Protein AF-A0A9K3GP16-F1 (afdb_monomer)

Radius of gyration: 20.87 Å; Cα contacts (8 Å, |Δi|>4): 40; chains: 1; bounding box: 53×32×57 Å

Solvent-accessible surface area (backbone atoms only — not comparable to full-atom values): 6558 Å² total; per-residue (Å²): 137,86,85,81,52,90,97,62,77,86,78,86,84,84,73,83,63,91,88,62,60,74,93,70,53,93,76,80,78,90,72,79,71,40,66,41,63,70,58,55,54,51,50,51,64,70,51,55,93,56,94,57,68,76,60,61,61,88,50,53,61,60,50,61,58,91,88,52,54,74,69,57,33,52,54,30,50,52,53,40,54,52,48,54,53,51,20,56,52,44,52,52,52,53,55,57,61,76,76,111

Organism: NCBI:txid797122

Foldseek 3Di:
DDDDDPPDDDDDDDDDDPPDDPLQDDDDDPDCPLQDPVVLVVVCVSCPPHDDCNLQDDGPVLADDPPDDPVSNVVSVVVVVVSNVRNVVSVVVVVVVVVD

InterPro domains:
  IPR008323 Uncharacterised conserved protein UCP033563 [PF06245] (15-82)

Structure (mmCIF, N/CA/C/O backbone):
data_AF-A0A9K3GP16-F1
#
_entry.id   AF-A0A9K3GP16-F1
#
loop_
_atom_site.group_PDB
_atom_site.id
_atom_site.type_symbol
_atom_site.label_atom_id
_atom_site.label_alt_id
_atom_site.label_comp_id
_atom_site.label_asym_id
_atom_site.label_entity_id
_atom_site.label_seq_id
_atom_site.pdbx_PDB_ins_code
_atom_site.Cartn_x
_atom_site.Cartn_y
_atom_site.Cartn_z
_atom_site.occupancy
_atom_site.B_iso_or_equiv
_atom_site.auth_seq_id
_atom_site.auth_comp_id
_atom_site.auth_asym_id
_atom_site.auth_atom_id
_atom_site.pdbx_PDB_model_num
ATOM 1 N N . MET A 1 1 ? -35.560 -5.243 33.535 1.00 45.72 1 MET A N 1
ATOM 2 C CA . MET A 1 1 ? -35.324 -6.697 33.425 1.00 45.72 1 MET A CA 1
ATOM 3 C C . MET A 1 1 ? -35.058 -7.012 31.965 1.00 45.72 1 MET A C 1
ATOM 5 O O . MET A 1 1 ? -35.930 -6.768 31.144 1.00 45.72 1 MET A O 1
ATOM 9 N N . SER A 1 2 ? -33.847 -7.448 31.626 1.00 64.81 2 SER A N 1
ATOM 10 C CA . SER A 1 2 ? -33.513 -7.926 30.282 1.00 64.81 2 SER A CA 1
ATOM 11 C C . SER A 1 2 ? -34.086 -9.330 30.097 1.00 64.81 2 SER A C 1
ATOM 13 O O . SER A 1 2 ? -33.768 -10.226 30.876 1.00 64.81 2 SER A O 1
ATOM 15 N N . VAL A 1 3 ? -34.933 -9.525 29.089 1.00 68.12 3 VAL A N 1
ATOM 16 C CA . VAL A 1 3 ? -35.392 -10.859 28.687 1.00 68.12 3 VAL A CA 1
ATOM 17 C C . VAL A 1 3 ? -34.260 -11.512 27.894 1.00 68.12 3 VAL A C 1
ATOM 19 O O . VAL A 1 3 ? -33.875 -11.003 26.845 1.00 68.12 3 VAL A O 1
ATOM 22 N N . GLN A 1 4 ? -33.697 -12.608 28.403 1.00 70.62 4 GLN A N 1
ATOM 23 C CA . GLN A 1 4 ? -32.729 -13.431 27.676 1.00 70.62 4 GLN A CA 1
ATOM 24 C C . GLN A 1 4 ? -33.459 -14.618 27.054 1.00 70.62 4 GLN A C 1
ATOM 26 O O . GLN A 1 4 ? -33.988 -15.470 27.765 1.00 70.62 4 GLN A O 1
ATOM 31 N N . VAL A 1 5 ? -33.486 -14.661 25.722 1.00 81.81 5 VAL A N 1
ATOM 32 C CA . VAL A 1 5 ? -33.986 -15.808 24.962 1.00 81.81 5 VAL A CA 1
ATOM 33 C C . VAL A 1 5 ? -32.793 -16.733 24.687 1.00 81.81 5 VAL A C 1
ATOM 35 O O . VAL A 1 5 ? -31.825 -16.288 24.065 1.00 81.81 5 VAL A O 1
ATOM 38 N N . PRO A 1 6 ? -32.806 -17.994 25.151 1.00 78.56 6 PRO A N 1
ATOM 39 C CA . PRO A 1 6 ? -31.719 -18.935 24.894 1.00 78.56 6 PRO A CA 1
ATOM 40 C C . PRO A 1 6 ? -31.471 -19.087 23.388 1.00 78.56 6 PRO A C 1
ATOM 42 O O . PRO A 1 6 ? -32.404 -19.324 22.627 1.00 78.56 6 PRO A O 1
ATOM 45 N N . GLY A 1 7 ? -30.219 -18.926 22.956 1.00 80.50 7 GLY A N 1
ATOM 46 C CA . GLY A 1 7 ? -29.836 -18.989 21.540 1.00 80.50 7 GLY A CA 1
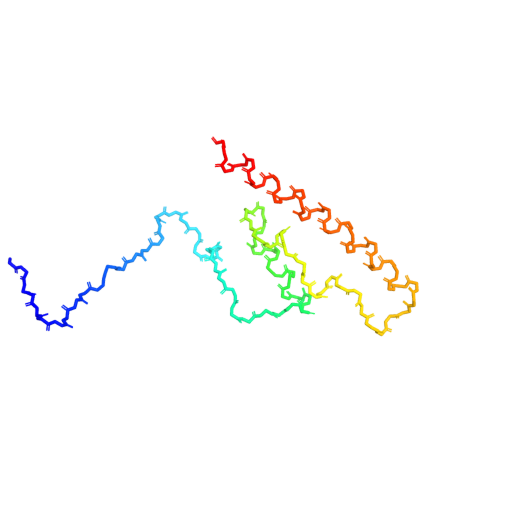ATOM 47 C C . GLY A 1 7 ? -29.954 -17.672 20.762 1.00 80.50 7 GLY A C 1
ATOM 48 O O . GLY A 1 7 ? -29.548 -17.637 19.604 1.00 80.50 7 GLY A O 1
ATOM 49 N N . LEU A 1 8 ? -30.436 -16.584 21.377 1.00 81.88 8 LEU A N 1
ATOM 50 C CA . LEU A 1 8 ? -30.477 -15.254 20.765 1.00 81.88 8 LEU A CA 1
ATOM 51 C C . LEU A 1 8 ? -29.633 -14.264 21.578 1.00 81.88 8 LEU A C 1
ATOM 53 O O . LEU A 1 8 ? -29.971 -13.912 22.708 1.00 81.88 8 LEU A O 1
ATOM 57 N N . ALA A 1 9 ? -28.540 -13.791 20.982 1.00 83.75 9 ALA A N 1
ATOM 58 C CA . ALA A 1 9 ? -27.706 -12.730 21.532 1.00 83.75 9 ALA A CA 1
ATOM 59 C C . ALA A 1 9 ? -27.715 -11.532 20.579 1.00 83.75 9 ALA A C 1
ATOM 61 O O . ALA A 1 9 ? -27.447 -11.681 19.388 1.00 83.75 9 ALA A O 1
ATOM 62 N N . ILE A 1 10 ? -28.008 -10.341 21.104 1.00 86.06 10 ILE A N 1
ATOM 63 C CA . ILE A 1 10 ? -27.832 -9.101 20.344 1.00 86.06 10 ILE A CA 1
ATOM 64 C C . ILE A 1 10 ? -26.330 -8.787 20.341 1.00 86.06 10 ILE A C 1
ATOM 66 O O . ILE A 1 10 ? -25.749 -8.650 21.423 1.00 86.06 10 ILE A O 1
ATOM 70 N N . PRO A 1 11 ? -25.678 -8.689 19.171 1.00 87.94 11 PRO A N 1
ATOM 71 C CA . PRO A 1 11 ? -24.260 -8.381 19.118 1.00 87.94 11 PRO A CA 1
ATOM 72 C C . PRO A 1 11 ? -24.011 -6.944 19.576 1.00 87.94 11 PRO A C 1
ATOM 74 O O . PRO A 1 11 ? -24.785 -6.028 19.290 1.00 87.94 11 PRO A O 1
ATOM 77 N N . LYS A 1 12 ? -22.882 -6.729 20.252 1.00 90.69 12 LYS A N 1
ATOM 78 C CA . LYS A 1 12 ? -22.378 -5.379 20.489 1.00 90.69 12 LYS A CA 1
ATOM 79 C C . LYS A 1 12 ? -21.746 -4.873 19.195 1.00 90.69 12 LYS A C 1
ATOM 81 O O . LYS A 1 12 ? -20.687 -5.353 18.801 1.00 90.69 12 LYS A O 1
ATOM 86 N N . ILE A 1 13 ? -22.396 -3.914 18.545 1.00 89.44 13 ILE A N 1
ATOM 87 C CA . ILE A 1 13 ? -21.860 -3.259 17.349 1.00 89.44 13 ILE A CA 1
ATOM 88 C C . ILE A 1 13 ? -20.827 -2.226 17.801 1.00 89.44 13 ILE A C 1
ATOM 90 O O . ILE A 1 13 ? -21.130 -1.354 18.617 1.00 89.44 13 ILE A O 1
ATOM 94 N N . LEU A 1 14 ? -19.600 -2.350 17.301 1.00 88.31 14 LEU A N 1
ATOM 95 C CA . LEU A 1 14 ? -18.540 -1.372 17.523 1.00 88.31 14 LEU A CA 1
ATOM 96 C C . LEU A 1 14 ? -18.501 -0.422 16.330 1.00 88.31 14 LEU A C 1
ATOM 98 O O . LEU A 1 14 ? -18.507 -0.868 15.185 1.00 88.31 14 LEU A O 1
ATOM 102 N N . LEU A 1 15 ? -18.460 0.876 16.612 1.00 87.19 15 LEU A N 1
ATOM 103 C CA . LEU A 1 15 ? -18.252 1.913 15.612 1.00 87.19 15 LEU A CA 1
ATOM 104 C C . LEU A 1 15 ? -16.894 2.579 15.852 1.00 87.19 15 LEU A C 1
ATOM 106 O O . LEU A 1 15 ? -16.440 2.625 17.001 1.00 87.19 15 LEU A O 1
ATOM 110 N N . PRO A 1 16 ? -16.261 3.107 14.793 1.00 85.62 16 PRO A N 1
ATOM 111 C CA . PRO A 1 16 ? -15.163 4.056 14.910 1.00 85.62 16 PRO A CA 1
ATOM 112 C C . PRO A 1 16 ? -15.434 5.137 15.960 1.00 85.62 16 PRO A C 1
ATOM 114 O O . PRO A 1 16 ? -16.556 5.637 16.075 1.00 85.62 16 PRO A O 1
ATOM 117 N N . SER A 1 17 ? -14.400 5.517 16.710 1.00 86.81 17 SER A N 1
ATOM 118 C CA . SER A 1 17 ? -14.474 6.667 17.614 1.00 86.81 17 SER A CA 1
ATOM 119 C C . SER A 1 17 ? -14.847 7.939 16.849 1.00 86.81 17 SER A C 1
ATOM 121 O O . SER A 1 17 ? -14.508 8.106 15.676 1.00 86.81 17 SER A O 1
ATOM 123 N N . SER A 1 18 ? -15.513 8.872 17.529 1.00 87.12 18 SER A N 1
ATOM 124 C CA . SER A 1 18 ? -15.816 10.190 16.967 1.00 87.12 18 SER A CA 1
ATOM 125 C C . SER A 1 18 ? -14.536 10.897 16.516 1.00 87.12 18 SER A C 1
ATOM 127 O O . SER A 1 18 ? -13.581 10.976 17.290 1.00 87.12 18 SER A O 1
ATOM 129 N N . GLY A 1 19 ? -14.538 11.436 15.296 1.00 85.00 19 GLY A N 1
ATOM 130 C CA . GLY A 1 19 ? -13.396 12.151 14.719 1.00 85.00 19 GLY A CA 1
ATOM 131 C C . GLY A 1 19 ? -12.481 11.301 13.837 1.00 85.00 19 GLY A C 1
ATOM 132 O O . GLY A 1 19 ? -11.524 11.842 13.297 1.00 85.00 19 GLY A O 1
ATOM 133 N N . VAL A 1 20 ? -12.764 10.005 13.655 1.00 83.38 20 VAL A N 1
ATOM 134 C CA . VAL A 1 20 ? -12.053 9.217 12.642 1.00 83.38 20 VAL A CA 1
ATOM 135 C C . VAL A 1 20 ? -12.655 9.452 11.258 1.00 83.38 20 VAL A C 1
ATOM 137 O O . VAL A 1 20 ? -13.860 9.296 11.058 1.00 83.38 20 VAL A O 1
ATOM 140 N N . GLU A 1 21 ? -11.791 9.798 10.305 1.00 83.62 21 GLU A N 1
ATOM 141 C CA . GLU A 1 21 ? -12.108 9.890 8.880 1.00 83.62 21 GLU A CA 1
ATOM 142 C C . GLU A 1 21 ? -12.454 8.498 8.327 1.00 83.62 21 GLU A C 1
ATOM 144 O O . GLU A 1 21 ? -11.600 7.617 8.203 1.00 83.62 21 GLU A O 1
ATOM 149 N N . LEU A 1 22 ? -13.744 8.268 8.059 1.00 84.69 22 LEU A N 1
ATOM 150 C CA . LEU A 1 22 ? -14.265 6.961 7.638 1.00 84.69 22 LEU A CA 1
ATOM 151 C C . LEU A 1 22 ? -13.829 6.573 6.218 1.00 84.69 22 LEU A C 1
ATOM 153 O O . LEU A 1 22 ? -13.764 5.388 5.903 1.00 84.69 22 LEU A O 1
ATOM 157 N N . ASP A 1 23 ? -13.516 7.557 5.379 1.00 83.94 23 ASP A N 1
ATOM 158 C CA . ASP A 1 23 ? -12.979 7.401 4.025 1.00 83.94 23 ASP A CA 1
ATOM 159 C C . ASP A 1 23 ? -11.525 6.898 4.009 1.00 83.94 23 ASP A C 1
ATOM 161 O O . ASP A 1 23 ? -11.100 6.304 3.020 1.00 83.94 23 ASP A O 1
ATOM 165 N N . LYS A 1 24 ? -10.780 7.067 5.111 1.00 79.50 24 LYS A N 1
ATOM 166 C CA . LYS A 1 24 ? -9.380 6.618 5.263 1.00 79.50 24 LYS A CA 1
ATOM 167 C C . LYS A 1 24 ? -9.212 5.534 6.326 1.00 79.50 24 LYS A C 1
ATOM 169 O O . LYS A 1 24 ? -8.108 5.282 6.812 1.00 79.50 24 LYS A O 1
ATOM 174 N N . TRP A 1 25 ? -10.312 4.888 6.700 1.00 78.19 25 TRP A N 1
ATOM 175 C CA . TRP A 1 25 ? -10.305 3.822 7.690 1.00 78.19 25 TRP A CA 1
ATOM 176 C C . TRP A 1 25 ? -9.509 2.605 7.198 1.00 78.19 25 TRP A C 1
ATOM 178 O O . TRP A 1 25 ? -9.553 2.237 6.025 1.00 78.19 25 TRP A O 1
ATOM 188 N N . ALA A 1 26 ? -8.790 1.949 8.113 1.00 78.81 26 ALA A N 1
ATOM 189 C CA . ALA A 1 26 ? -7.989 0.776 7.790 1.00 78.81 26 ALA A CA 1
ATOM 190 C C . ALA A 1 26 ? -8.872 -0.386 7.306 1.00 78.81 26 ALA A C 1
ATOM 192 O O . ALA A 1 26 ? -9.713 -0.902 8.045 1.00 78.81 26 ALA A O 1
ATOM 193 N N . VAL A 1 27 ? -8.643 -0.826 6.071 1.00 79.44 27 VAL A N 1
ATOM 194 C CA . VAL A 1 27 ? -9.341 -1.955 5.445 1.00 79.44 27 VAL A CA 1
ATOM 195 C C . VAL A 1 27 ? -8.344 -2.955 4.870 1.00 79.44 27 VAL A C 1
ATOM 197 O O . VAL A 1 27 ? -7.196 -2.62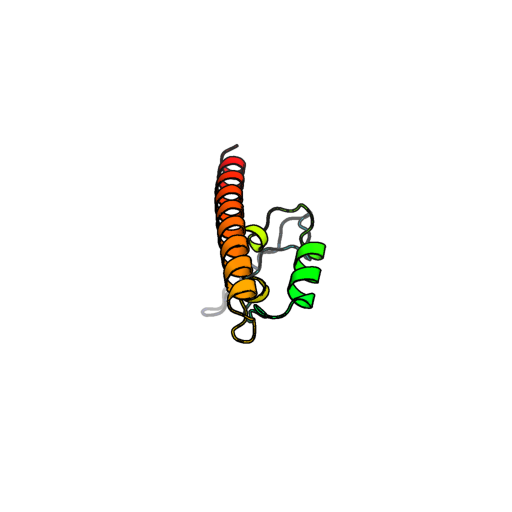1 4.579 1.00 79.44 27 VAL A O 1
ATOM 200 N N . VAL A 1 28 ? -8.796 -4.194 4.685 1.00 78.38 28 VAL A N 1
ATOM 201 C CA . VAL A 1 28 ? -8.084 -5.205 3.897 1.00 78.38 28 VAL A CA 1
ATOM 202 C C . VAL A 1 28 ? -8.789 -5.297 2.551 1.00 78.38 28 VAL A C 1
ATOM 204 O O . VAL A 1 28 ? -9.967 -5.643 2.499 1.00 78.38 28 VAL A O 1
ATOM 207 N N . ALA A 1 29 ? -8.091 -4.952 1.469 1.00 76.81 29 ALA A N 1
ATOM 208 C CA . ALA A 1 29 ?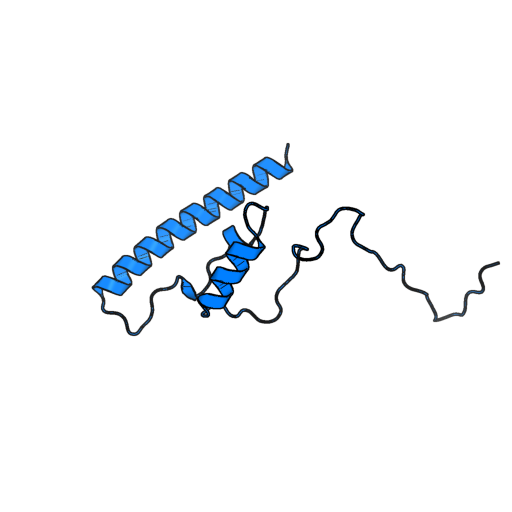 -8.644 -5.069 0.124 1.00 76.81 29 ALA A CA 1
ATOM 209 C C . ALA A 1 29 ? -8.840 -6.551 -0.234 1.00 76.81 29 ALA A C 1
ATOM 211 O O . ALA A 1 29 ? -7.903 -7.341 -0.116 1.00 76.81 29 ALA A O 1
ATOM 212 N N . CYS A 1 30 ? -10.052 -6.919 -0.659 1.00 75.44 30 CYS A N 1
ATOM 213 C CA . CYS A 1 30 ? -10.366 -8.281 -1.097 1.00 75.44 30 CYS A CA 1
ATOM 214 C C . CYS A 1 30 ? -9.890 -8.562 -2.529 1.00 75.44 30 CYS A C 1
ATOM 216 O O . CYS A 1 30 ? -9.469 -9.680 -2.798 1.00 75.44 30 CYS A O 1
ATOM 218 N N . ASP A 1 31 ? -9.884 -7.543 -3.395 1.00 74.31 31 ASP A N 1
ATOM 219 C CA . ASP A 1 31 ? -9.319 -7.604 -4.743 1.00 74.31 31 ASP A CA 1
ATOM 220 C C . ASP A 1 31 ? -8.188 -6.587 -4.865 1.00 74.31 31 ASP A C 1
ATOM 222 O O . ASP A 1 31 ? -8.344 -5.400 -4.561 1.00 74.31 31 ASP A O 1
ATOM 226 N N . GLN A 1 32 ? -7.023 -7.063 -5.289 1.00 68.69 32 GLN A N 1
ATOM 227 C CA . GLN A 1 32 ? -5.837 -6.241 -5.453 1.00 68.69 32 GLN A CA 1
ATOM 228 C C . GLN A 1 32 ? -5.628 -5.968 -6.948 1.00 68.69 32 GLN A C 1
ATOM 230 O O . GLN A 1 32 ? -5.057 -6.787 -7.659 1.00 68.69 32 GLN A O 1
ATOM 235 N N . TYR A 1 33 ? -6.079 -4.796 -7.418 1.00 85.44 33 TYR A N 1
ATOM 236 C CA . TYR A 1 33 ? -5.791 -4.224 -8.747 1.00 85.44 33 TYR A CA 1
ATOM 237 C C . TYR A 1 33 ? -4.302 -3.823 -8.867 1.00 85.44 33 TYR A C 1
ATOM 239 O O . TYR A 1 33 ? -3.940 -2.682 -9.156 1.00 85.44 33 TYR A O 1
ATOM 247 N N . THR A 1 34 ? -3.394 -4.752 -8.562 1.00 87.56 34 THR A N 1
ATOM 248 C CA . THR A 1 34 ? -1.948 -4.527 -8.377 1.00 87.56 34 THR A CA 1
ATOM 249 C C . THR A 1 34 ? -1.248 -3.986 -9.610 1.00 87.56 34 THR A C 1
ATOM 251 O O . THR A 1 34 ? -0.228 -3.316 -9.464 1.00 87.56 34 THR A O 1
ATOM 254 N N . SER A 1 35 ? -1.808 -4.225 -10.792 1.00 91.00 35 SER A N 1
ATOM 255 C CA . SER A 1 35 ? -1.261 -3.794 -12.076 1.00 91.00 35 SER A CA 1
ATOM 256 C C . SER A 1 35 ? -1.911 -2.522 -12.655 1.00 91.00 35 SER A C 1
ATOM 258 O O . SER A 1 35 ? -1.473 -2.085 -13.714 1.00 91.00 35 SER A O 1
ATOM 260 N N . GLU A 1 36 ? -2.911 -1.905 -12.005 1.00 94.38 36 GLU A N 1
ATOM 261 C CA . GLU A 1 36 ? -3.654 -0.744 -12.545 1.00 94.38 36 GLU A CA 1
ATOM 262 C C . GLU A 1 36 ? -3.090 0.618 -12.083 1.00 94.38 36 GLU A C 1
ATOM 264 O O . GLU A 1 36 ? -3.345 1.029 -10.947 1.00 94.38 36 GLU A O 1
ATOM 269 N N . PRO A 1 37 ? -2.366 1.380 -12.926 1.00 92.56 37 PRO A N 1
ATOM 270 C CA . PRO A 1 37 ? -1.715 2.623 -12.500 1.00 92.56 37 PRO A CA 1
ATOM 271 C C . PRO A 1 37 ? -2.682 3.691 -11.988 1.00 92.56 37 PRO A C 1
ATOM 273 O O . PRO A 1 37 ? -2.396 4.360 -10.995 1.00 92.56 37 PRO A O 1
ATOM 276 N N . GLU A 1 38 ? -3.846 3.834 -12.622 1.00 94.81 38 GLU A N 1
ATOM 277 C CA . GLU A 1 38 ? -4.851 4.826 -12.247 1.00 94.81 38 GLU A CA 1
ATOM 278 C C . GLU A 1 38 ? -5.454 4.520 -10.873 1.00 94.81 38 GLU A C 1
ATOM 280 O O . GLU A 1 38 ? -5.789 5.440 -10.127 1.00 94.81 38 GLU A O 1
ATOM 285 N N . TYR A 1 39 ? -5.581 3.237 -10.519 1.00 92.19 39 T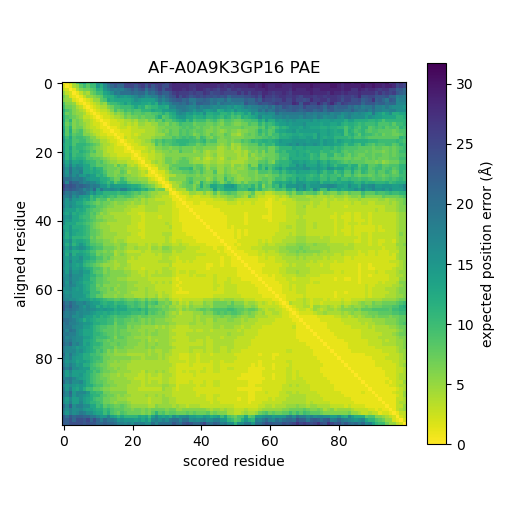YR A N 1
ATOM 286 C CA . TYR A 1 39 ? -5.992 2.828 -9.179 1.00 92.19 39 TYR A CA 1
ATOM 287 C C . TYR A 1 39 ? -4.962 3.285 -8.141 1.00 92.19 39 TYR A C 1
ATOM 289 O O . TYR A 1 39 ? -5.323 3.966 -7.182 1.00 92.19 39 TYR A O 1
ATOM 297 N N . TRP A 1 40 ? -3.677 2.999 -8.366 1.00 92.06 40 TRP A N 1
ATOM 298 C CA . TRP A 1 40 ? -2.604 3.383 -7.442 1.00 92.06 40 TRP A CA 1
ATOM 299 C C . TRP A 1 40 ? -2.450 4.900 -7.297 1.00 92.06 40 TRP A C 1
ATOM 301 O O . TRP A 1 40 ? -2.241 5.375 -6.182 1.00 92.06 40 TRP A O 1
ATOM 311 N N . ALA A 1 41 ? -2.635 5.666 -8.376 1.00 93.94 41 ALA A N 1
ATOM 312 C CA . ALA A 1 41 ? -2.625 7.129 -8.325 1.00 93.94 41 ALA A CA 1
ATOM 313 C C . ALA A 1 41 ? -3.753 7.689 -7.440 1.00 93.94 41 ALA A C 1
ATOM 315 O O . ALA A 1 41 ? -3.501 8.529 -6.577 1.00 93.94 41 ALA A O 1
ATOM 316 N N . ARG A 1 42 ? -4.985 7.179 -7.593 1.00 92.88 42 ARG A N 1
ATOM 317 C CA . ARG A 1 42 ? -6.127 7.588 -6.753 1.00 92.88 42 ARG A CA 1
ATOM 318 C C . ARG A 1 42 ? -5.936 7.212 -5.287 1.00 92.88 42 ARG A C 1
ATOM 320 O O . ARG A 1 42 ? -6.334 7.965 -4.402 1.00 92.88 42 ARG A O 1
ATOM 327 N N . VAL A 1 43 ? -5.352 6.044 -5.019 1.00 90.50 43 VAL A N 1
ATOM 328 C CA . VAL A 1 43 ? -5.085 5.595 -3.646 1.00 90.50 43 VAL A CA 1
ATOM 329 C C . VAL A 1 43 ? -4.019 6.476 -2.985 1.00 90.50 43 VAL A C 1
ATOM 331 O O . VAL A 1 43 ? -4.185 6.830 -1.820 1.00 90.50 43 VAL A O 1
ATOM 334 N N . GLU A 1 44 ? -2.980 6.898 -3.713 1.00 92.44 44 GLU A N 1
ATOM 335 C CA . GLU A 1 44 ? -1.989 7.859 -3.202 1.00 92.44 44 GLU A CA 1
ATOM 336 C C . GLU A 1 44 ? -2.629 9.216 -2.872 1.00 92.44 44 GLU A C 1
ATOM 338 O O . GLU A 1 44 ? -2.406 9.743 -1.782 1.00 92.44 44 GLU A O 1
ATOM 343 N N . GLU A 1 45 ? -3.489 9.741 -3.754 1.00 94.00 45 GLU A N 1
ATOM 344 C CA . GLU A 1 45 ? -4.239 10.984 -3.514 1.00 94.00 45 GLU A CA 1
ATOM 345 C C . GLU A 1 45 ? -5.158 10.872 -2.289 1.00 94.00 45 GLU A C 1
ATOM 347 O O . GLU A 1 45 ? -5.173 11.755 -1.433 1.00 94.00 45 GLU A O 1
ATOM 352 N N . THR A 1 46 ? -5.881 9.755 -2.171 1.00 91.00 46 THR A N 1
ATOM 353 C CA . THR A 1 46 ? -6.805 9.501 -1.056 1.00 91.00 46 THR A CA 1
ATOM 354 C C . THR A 1 46 ? -6.063 9.423 0.275 1.00 91.00 46 THR A C 1
ATOM 356 O O . THR A 1 46 ? -6.503 9.987 1.276 1.00 91.00 46 THR A O 1
ATOM 359 N N . VAL A 1 47 ? -4.926 8.724 0.313 1.00 90.88 47 VAL A N 1
ATOM 360 C CA . VAL A 1 47 ? -4.138 8.578 1.540 1.00 90.88 47 VAL A CA 1
ATOM 361 C C . VAL A 1 47 ? -3.488 9.908 1.934 1.00 90.88 47 VAL A C 1
ATOM 363 O O . VAL A 1 47 ? -3.474 10.245 3.124 1.00 90.88 47 VAL A O 1
ATOM 366 N N . GLY A 1 48 ? -2.963 10.670 0.969 1.00 91.50 48 GLY A N 1
ATOM 367 C CA . GLY A 1 48 ? -2.221 11.902 1.236 1.00 91.50 48 GLY A CA 1
ATOM 368 C 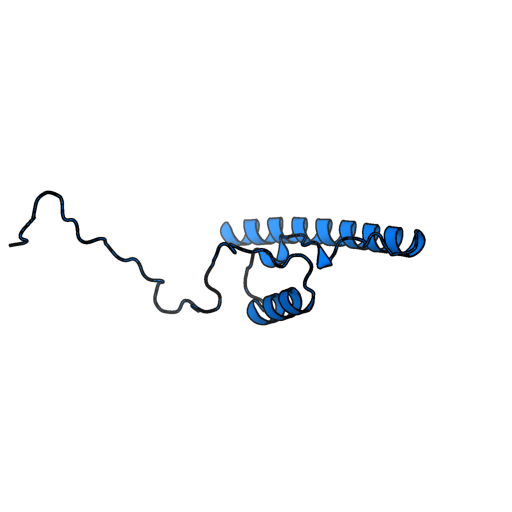C . GLY A 1 48 ? -1.096 11.662 2.248 1.00 91.50 48 GLY A C 1
ATOM 369 O O . GLY A 1 48 ? -0.473 10.602 2.255 1.00 91.50 48 GLY A O 1
ATOM 370 N N . ASP A 1 49 ? -0.871 12.590 3.173 1.00 90.06 49 ASP A N 1
ATOM 371 C CA . ASP A 1 49 ? 0.227 12.494 4.152 1.00 90.06 49 ASP A CA 1
ATOM 372 C C . ASP A 1 49 ? -0.042 11.548 5.340 1.00 90.06 49 ASP A C 1
ATOM 374 O O . ASP A 1 49 ? 0.803 11.396 6.228 1.00 90.06 49 ASP A O 1
ATOM 378 N N . ASN A 1 50 ? -1.201 10.883 5.375 1.00 88.69 50 ASN A N 1
ATOM 379 C CA . ASN A 1 50 ? -1.573 10.010 6.488 1.00 88.69 50 ASN A CA 1
ATOM 380 C C . ASN A 1 50 ? -0.698 8.750 6.564 1.00 88.69 50 ASN A C 1
ATOM 382 O O . ASN A 1 50 ? -0.160 8.256 5.568 1.00 88.69 50 ASN A O 1
ATOM 386 N N . LEU A 1 51 ? -0.579 8.180 7.766 1.00 89.50 51 LEU A N 1
ATOM 387 C CA . LEU A 1 51 ? 0.074 6.884 7.945 1.00 89.50 51 LEU A CA 1
ATOM 388 C C . LEU A 1 51 ? -0.721 5.802 7.209 1.00 89.50 51 LEU A C 1
ATOM 390 O O . LEU A 1 51 ? -1.919 5.649 7.430 1.00 89.50 51 LEU A O 1
ATOM 394 N N . SER A 1 52 ? -0.056 5.045 6.336 1.00 91.56 52 SER A N 1
ATOM 395 C CA . SER A 1 52 ? -0.717 4.010 5.540 1.00 91.56 52 SER A CA 1
ATOM 396 C C . SER A 1 52 ? 0.246 2.915 5.107 1.00 91.56 52 SER A C 1
ATOM 398 O O . SER A 1 52 ? 1.395 3.171 4.738 1.00 91.56 52 SER A O 1
ATOM 400 N N . THR A 1 53 ? -0.251 1.679 5.085 1.00 91.19 53 THR A N 1
ATOM 401 C CA . THR A 1 53 ? 0.470 0.521 4.541 1.00 91.19 53 THR A CA 1
ATOM 402 C C . THR A 1 53 ? 0.726 0.638 3.040 1.00 91.19 53 THR A C 1
ATOM 404 O O . THR A 1 53 ? 1.611 -0.054 2.544 1.00 91.19 53 THR A O 1
ATOM 407 N N . LEU A 1 54 ? 0.063 1.566 2.336 1.00 92.19 54 LEU A N 1
ATOM 408 C CA . LEU A 1 54 ? 0.349 1.934 0.944 1.00 92.19 54 LEU A CA 1
ATOM 409 C C . LEU A 1 54 ? 1.850 2.152 0.684 1.00 92.19 54 LEU A C 1
ATOM 411 O O . LEU A 1 54 ? 2.394 1.709 -0.325 1.00 92.19 54 LEU A O 1
ATOM 415 N N . ARG A 1 55 ? 2.546 2.782 1.635 1.00 94.19 55 ARG A N 1
ATOM 416 C CA . ARG A 1 55 ? 3.981 3.106 1.538 1.00 94.19 55 ARG A CA 1
ATOM 417 C C . ARG A 1 55 ? 4.902 1.942 1.903 1.00 94.19 55 ARG A C 1
ATOM 419 O O . ARG A 1 55 ? 6.122 2.078 1.868 1.00 94.19 55 ARG A O 1
ATOM 426 N N . MET A 1 56 ? 4.321 0.808 2.282 1.00 94.19 56 MET A N 1
ATOM 427 C CA . MET A 1 56 ? 5.018 -0.396 2.728 1.00 94.19 56 MET A CA 1
ATOM 428 C C . MET A 1 56 ? 4.752 -1.607 1.823 1.00 94.19 56 MET A C 1
ATOM 430 O O . MET A 1 56 ? 5.168 -2.715 2.154 1.00 94.19 56 MET A O 1
ATOM 434 N N . ILE A 1 57 ? 4.077 -1.412 0.685 1.00 92.56 57 ILE A N 1
ATOM 435 C CA . ILE A 1 57 ? 3.747 -2.474 -0.272 1.00 92.56 57 ILE A CA 1
ATOM 436 C C . ILE A 1 57 ? 4.408 -2.237 -1.626 1.00 92.56 57 ILE A C 1
ATOM 438 O O . ILE A 1 57 ? 4.605 -1.097 -2.050 1.00 92.56 57 ILE A O 1
ATOM 442 N N . LEU A 1 58 ? 4.742 -3.328 -2.316 1.00 94.50 58 LEU A N 1
ATOM 443 C CA . LEU A 1 58 ? 5.324 -3.329 -3.658 1.00 94.50 58 LEU A CA 1
ATOM 444 C C . LEU A 1 58 ? 4.355 -3.982 -4.656 1.00 94.50 58 LEU A C 1
ATOM 446 O O . LEU A 1 58 ? 4.437 -5.189 -4.868 1.00 94.50 58 LEU A O 1
ATOM 450 N N . PRO A 1 59 ? 3.412 -3.215 -5.229 1.00 93.06 59 PRO A N 1
ATOM 451 C CA . PRO A 1 59 ? 2.488 -3.734 -6.230 1.00 93.06 59 PRO A CA 1
ATOM 452 C C . PRO A 1 59 ? 3.131 -3.933 -7.606 1.00 93.06 59 PRO A C 1
ATOM 454 O O . PRO A 1 59 ? 4.163 -3.338 -7.927 1.00 93.06 59 PRO A O 1
ATOM 457 N N . GLU A 1 60 ? 2.470 -4.745 -8.430 1.00 93.81 60 GLU A N 1
ATOM 458 C CA . GLU A 1 60 ? 2.915 -5.124 -9.776 1.00 93.81 60 GLU A CA 1
ATOM 459 C C . GLU A 1 60 ? 3.102 -3.943 -10.732 1.00 93.81 60 GLU A C 1
ATOM 461 O O . GLU A 1 60 ? 3.968 -4.010 -11.596 1.00 93.81 60 GLU A O 1
ATOM 466 N N . VAL A 1 61 ? 2.382 -2.831 -10.545 1.00 93.19 61 VAL A N 1
ATOM 467 C CA . VAL A 1 61 ? 2.571 -1.596 -11.328 1.00 93.19 61 VAL A CA 1
ATOM 468 C C . VAL A 1 61 ? 4.013 -1.062 -11.281 1.00 93.19 61 VAL A C 1
ATOM 470 O O . VAL A 1 61 ? 4.432 -0.334 -12.178 1.00 93.19 61 VAL A O 1
ATOM 473 N N . HIS A 1 62 ? 4.792 -1.428 -10.258 1.00 92.75 62 HIS A N 1
ATOM 474 C CA . HIS A 1 62 ? 6.200 -1.045 -10.129 1.00 92.75 62 HIS A CA 1
ATOM 475 C C . HIS A 1 62 ? 7.182 -2.133 -10.563 1.00 92.75 62 HIS A C 1
ATOM 477 O O . HIS A 1 62 ? 8.390 -1.930 -10.455 1.00 92.75 62 HIS A O 1
ATOM 483 N N . LEU A 1 63 ? 6.696 -3.289 -11.010 1.00 94.19 63 LEU A N 1
ATOM 484 C CA . LEU A 1 63 ? 7.551 -4.364 -11.487 1.00 94.19 63 LEU A CA 1
ATOM 485 C C . LEU A 1 63 ? 7.900 -4.164 -12.970 1.00 94.19 63 LEU A C 1
ATOM 487 O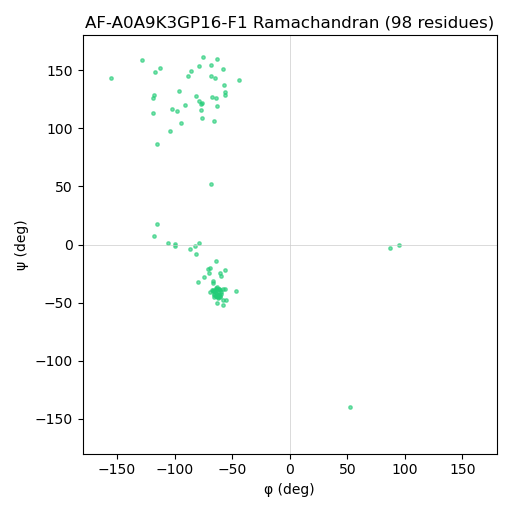 O . LEU A 1 63 ? 7.093 -3.624 -13.731 1.00 94.19 63 LEU A O 1
ATOM 491 N N . PRO A 1 64 ? 9.093 -4.614 -13.400 1.00 92.88 64 PRO A N 1
ATOM 492 C CA . PRO A 1 64 ? 9.453 -4.633 -14.812 1.00 92.88 64 PRO A CA 1
ATOM 493 C C . PRO A 1 64 ? 8.433 -5.443 -15.614 1.00 92.88 64 PRO A C 1
ATOM 495 O O . PRO A 1 64 ? 8.031 -6.539 -15.207 1.00 92.88 64 PRO A O 1
ATOM 498 N N . LYS A 1 65 ? 8.044 -4.924 -16.780 1.00 91.25 65 LYS A N 1
ATOM 499 C CA . LYS A 1 65 ? 7.136 -5.629 -17.683 1.00 91.25 65 LYS A CA 1
ATOM 500 C C . LYS A 1 65 ? 7.931 -6.532 -18.621 1.00 91.25 65 LYS A C 1
ATOM 502 O O . LYS A 1 65 ? 9.042 -6.213 -19.034 1.00 91.25 65 LYS A O 1
ATOM 507 N N . LYS A 1 66 ? 7.362 -7.691 -18.954 1.00 88.44 66 LYS A N 1
ATOM 508 C CA . LYS A 1 66 ? 8.044 -8.720 -19.761 1.00 88.44 66 LYS A CA 1
ATOM 509 C C . LYS A 1 66 ? 8.256 -8.319 -21.224 1.00 88.44 66 LYS A C 1
ATOM 511 O O . LYS A 1 66 ? 9.082 -8.926 -21.893 1.00 88.44 66 LYS A O 1
ATOM 516 N N . ASP A 1 67 ? 7.488 -7.355 -21.714 1.00 91.81 67 ASP A N 1
ATOM 517 C CA . ASP A 1 67 ? 7.516 -6.829 -23.080 1.00 91.81 67 ASP A CA 1
ATOM 518 C C . ASP A 1 67 ? 8.538 -5.694 -23.281 1.00 91.81 67 ASP A C 1
ATOM 520 O O . ASP A 1 67 ? 8.735 -5.244 -24.406 1.00 91.81 67 ASP A O 1
ATOM 524 N N . GLN A 1 68 ? 9.215 -5.259 -22.216 1.00 92.25 68 GLN A N 1
ATOM 525 C CA . GLN A 1 68 ? 10.270 -4.246 -22.266 1.00 92.25 68 GLN A CA 1
ATOM 526 C C . GLN A 1 68 ? 11.603 -4.826 -22.755 1.00 92.25 68 GLN A C 1
ATOM 528 O O . GLN A 1 68 ? 11.893 -6.009 -22.554 1.00 92.25 68 GLN A O 1
ATOM 533 N N . SER A 1 69 ? 12.447 -3.981 -23.346 1.00 95.62 69 SER A N 1
ATOM 534 C CA . SER A 1 69 ? 13.825 -4.334 -23.705 1.00 95.62 69 SER A CA 1
ATOM 535 C C . SER A 1 69 ? 14.676 -4.657 -22.469 1.00 95.62 69 SER A C 1
ATOM 537 O O . SER A 1 69 ? 14.368 -4.238 -21.355 1.00 95.62 69 SER A O 1
ATOM 539 N N . GLU A 1 70 ? 15.787 -5.377 -22.650 1.00 94.00 70 GLU A N 1
ATOM 540 C CA . GLU A 1 70 ? 16.684 -5.745 -21.539 1.00 94.00 70 GLU A CA 1
ATOM 541 C C . GLU A 1 70 ? 17.196 -4.524 -20.759 1.00 94.00 70 GLU A C 1
ATOM 543 O O . GLU A 1 70 ? 17.255 -4.558 -19.531 1.00 94.00 70 GLU A O 1
ATOM 548 N N . ALA A 1 71 ? 17.505 -3.425 -21.456 1.00 94.00 71 ALA A N 1
ATOM 549 C CA . ALA A 1 71 ? 17.955 -2.183 -20.830 1.00 94.00 71 ALA A CA 1
ATOM 550 C C . ALA A 1 71 ? 16.858 -1.536 -19.963 1.00 94.00 71 ALA A C 1
ATOM 552 O O . ALA A 1 71 ? 17.126 -1.108 -18.842 1.00 94.00 71 ALA A O 1
ATOM 553 N N . GLU A 1 72 ? 15.615 -1.506 -20.453 1.00 94.06 72 GLU A N 1
ATOM 554 C CA . GLU A 1 72 ? 14.462 -0.992 -19.701 1.00 94.06 72 GLU A CA 1
ATOM 555 C C . GLU A 1 72 ? 14.138 -1.876 -18.490 1.00 94.06 72 GLU A C 1
ATOM 557 O O . GLU A 1 72 ? 13.828 -1.365 -17.413 1.00 94.06 72 GLU A O 1
ATOM 562 N N . GLN A 1 73 ? 14.250 -3.200 -18.638 1.00 92.56 73 GLN A N 1
ATOM 563 C CA . GLN A 1 73 ? 14.058 -4.133 -17.530 1.00 92.56 73 GLN A CA 1
ATOM 564 C C . GLN A 1 73 ? 15.128 -3.963 -16.448 1.00 92.56 73 GLN A C 1
ATOM 566 O O . GLN A 1 73 ? 14.796 -4.033 -15.265 1.00 92.56 73 GLN A O 1
ATOM 571 N N . GLU A 1 74 ? 16.390 -3.731 -16.817 1.00 94.19 74 GLU A N 1
ATOM 572 C CA . GLU A 1 74 ? 17.458 -3.483 -15.844 1.00 94.19 74 GLU A CA 1
ATOM 573 C C . GLU A 1 74 ? 17.228 -2.168 -15.090 1.00 94.19 74 GLU A C 1
ATOM 575 O O . GLU A 1 74 ? 17.248 -2.151 -13.859 1.00 94.19 74 GLU A O 1
ATOM 580 N N . GLN A 1 75 ? 16.871 -1.094 -15.801 1.00 93.12 75 GLN A N 1
ATOM 581 C CA . GLN A 1 75 ? 16.517 0.178 -15.169 1.00 93.12 75 GLN A CA 1
ATOM 582 C C . GLN A 1 75 ? 15.322 0.032 -14.212 1.00 93.12 75 GLN A C 1
ATOM 584 O O . GLN A 1 75 ? 15.336 0.560 -13.098 1.00 93.12 75 GLN A O 1
ATOM 589 N N . ALA A 1 76 ? 14.290 -0.714 -14.612 1.00 93.44 76 ALA A N 1
ATOM 590 C CA . ALA A 1 76 ? 13.140 -0.988 -13.757 1.00 93.44 76 ALA A CA 1
ATOM 591 C C . ALA A 1 76 ? 13.523 -1.814 -12.514 1.00 93.44 76 ALA A C 1
ATOM 593 O O . ALA A 1 76 ? 13.013 -1.552 -11.424 1.00 93.44 76 ALA A O 1
ATOM 594 N N . ARG A 1 77 ? 14.453 -2.774 -12.630 1.00 94.38 77 ARG A N 1
ATOM 595 C CA . ARG A 1 77 ? 14.975 -3.540 -11.481 1.00 94.38 77 ARG A CA 1
ATOM 596 C C . ARG A 1 77 ? 15.704 -2.652 -10.480 1.00 94.38 77 ARG A C 1
ATOM 598 O O . ARG A 1 77 ? 15.540 -2.856 -9.277 1.00 94.38 77 ARG A O 1
ATOM 605 N N . ASP A 1 78 ? 16.472 -1.673 -10.944 1.00 95.38 78 ASP A N 1
ATOM 606 C CA . ASP A 1 78 ? 17.116 -0.703 -10.056 1.00 95.38 78 ASP A CA 1
ATOM 607 C C . ASP A 1 78 ? 16.086 0.172 -9.333 1.00 95.38 78 ASP A C 1
ATOM 609 O O . ASP A 1 78 ? 16.139 0.285 -8.106 1.00 95.38 78 ASP A O 1
ATOM 613 N N . GLY A 1 79 ? 15.059 0.651 -10.042 1.00 94.94 79 GLY A N 1
ATOM 614 C CA . GLY A 1 79 ? 13.931 1.352 -9.418 1.00 94.94 79 GLY A CA 1
ATOM 615 C C . GLY A 1 79 ? 13.210 0.508 -8.354 1.00 94.94 79 GLY A C 1
ATOM 616 O O . GLY A 1 79 ? 12.847 1.008 -7.285 1.00 94.94 79 GLY A O 1
ATOM 617 N N . VAL A 1 80 ? 13.060 -0.803 -8.579 1.00 96.75 80 VAL A N 1
ATOM 618 C CA . VAL A 1 80 ? 12.508 -1.726 -7.572 1.00 96.75 80 VAL A CA 1
ATOM 619 C C . VAL A 1 80 ? 13.397 -1.800 -6.322 1.00 96.75 80 VAL A C 1
ATOM 621 O O . VAL A 1 80 ? 12.870 -1.767 -5.206 1.00 96.75 80 VAL A O 1
ATOM 624 N N . LYS A 1 81 ? 14.730 -1.861 -6.464 1.00 97.06 81 LYS A N 1
ATOM 625 C CA . LYS A 1 81 ? 15.667 -1.884 -5.318 1.00 97.06 81 LYS A CA 1
ATOM 626 C C . LYS A 1 81 ? 15.561 -0.609 -4.475 1.00 97.06 81 LYS A C 1
ATOM 628 O O . LYS A 1 81 ? 15.527 -0.680 -3.241 1.00 97.06 81 LYS A O 1
ATOM 633 N N . GLU A 1 82 ? 15.470 0.549 -5.124 1.00 96.88 82 GLU A N 1
ATOM 634 C CA . GLU A 1 82 ? 15.264 1.834 -4.447 1.00 96.88 82 GLU A CA 1
ATOM 635 C C . GLU A 1 82 ? 13.947 1.841 -3.669 1.00 96.88 82 GLU A C 1
ATOM 637 O O . GLU A 1 82 ? 13.904 2.206 -2.490 1.00 96.88 82 GLU A O 1
ATOM 642 N N . ARG A 1 83 ? 12.875 1.336 -4.285 1.00 96.50 83 ARG A N 1
ATOM 643 C CA . ARG A 1 83 ? 11.554 1.276 -3.656 1.00 96.50 83 ARG A CA 1
ATOM 644 C C . ARG A 1 83 ? 11.519 0.333 -2.456 1.00 96.50 83 ARG A C 1
ATOM 646 O O . ARG A 1 83 ? 10.944 0.685 -1.430 1.00 96.50 83 ARG A O 1
ATOM 653 N N . ILE A 1 84 ? 12.187 -0.820 -2.525 1.00 97.88 84 ILE A N 1
ATOM 654 C CA . ILE A 1 84 ? 12.360 -1.724 -1.372 1.00 97.88 84 ILE A CA 1
ATOM 655 C C . ILE A 1 84 ? 13.095 -1.010 -0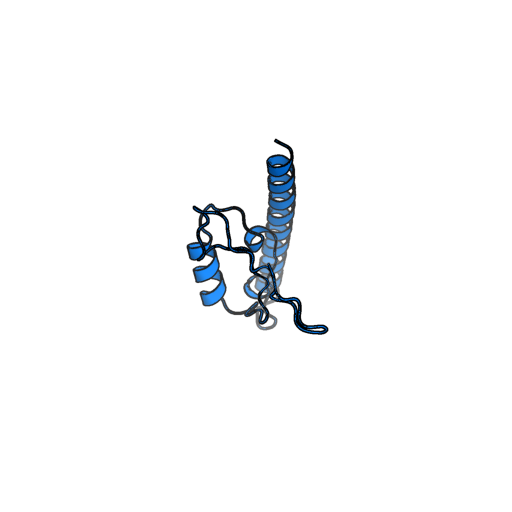.230 1.00 97.88 84 ILE A C 1
ATOM 657 O O . ILE A 1 84 ? 12.718 -1.130 0.939 1.00 97.88 84 ILE A O 1
ATOM 661 N N . THR A 1 85 ? 14.118 -0.221 -0.552 1.00 98.19 85 THR A N 1
ATOM 662 C CA . THR A 1 85 ? 14.849 0.575 0.442 1.00 98.19 85 THR A CA 1
ATOM 663 C C . THR A 1 85 ? 13.937 1.611 1.108 1.00 98.19 85 THR A C 1
ATOM 665 O O . THR A 1 85 ? 13.931 1.725 2.338 1.00 98.19 85 THR A O 1
ATOM 668 N N . ALA A 1 86 ? 13.108 2.309 0.325 1.00 97.38 86 ALA A N 1
ATOM 669 C CA . ALA A 1 86 ? 12.129 3.273 0.824 1.00 97.38 86 ALA A CA 1
ATOM 670 C C . ALA A 1 86 ? 11.042 2.621 1.699 1.00 97.38 86 ALA A C 1
ATOM 672 O O . ALA A 1 86 ? 10.716 3.147 2.767 1.00 97.38 86 ALA A O 1
ATOM 673 N N . ILE A 1 87 ? 10.539 1.448 1.302 1.00 97.69 87 ILE A N 1
ATOM 674 C CA . ILE A 1 87 ? 9.585 0.646 2.081 1.00 97.69 87 ILE A CA 1
ATOM 675 C C . ILE A 1 87 ? 10.178 0.301 3.450 1.00 97.69 87 ILE A C 1
ATOM 677 O O . ILE A 1 87 ? 9.580 0.597 4.484 1.00 97.69 87 ILE A O 1
ATOM 681 N N . ASN A 1 88 ? 11.394 -0.248 3.471 1.00 97.44 88 ASN A N 1
ATOM 682 C CA . ASN A 1 88 ? 12.077 -0.617 4.710 1.00 97.44 88 ASN A CA 1
ATOM 683 C C . ASN A 1 88 ? 12.329 0.594 5.622 1.00 97.44 88 ASN A C 1
ATOM 685 O O . ASN A 1 88 ? 12.225 0.495 6.846 1.00 97.44 88 ASN A O 1
ATOM 689 N N . SER A 1 89 ? 12.666 1.747 5.037 1.00 97.38 89 SER A N 1
ATOM 690 C CA . SER A 1 89 ? 12.816 3.002 5.778 1.00 97.38 89 SER A CA 1
ATOM 691 C C . SER A 1 89 ? 11.490 3.454 6.398 1.00 97.38 89 SER A C 1
ATOM 693 O O . SER A 1 89 ? 11.437 3.793 7.581 1.00 97.38 89 SER A O 1
ATOM 695 N N . THR A 1 90 ? 10.402 3.375 5.630 1.00 96.44 90 THR A N 1
ATOM 696 C CA . THR A 1 90 ? 9.053 3.733 6.082 1.00 96.44 90 THR A CA 1
ATOM 697 C C . THR A 1 90 ? 8.577 2.829 7.215 1.00 96.44 90 THR A C 1
ATOM 699 O O . THR A 1 90 ? 8.097 3.336 8.226 1.00 96.44 90 THR A O 1
ATOM 702 N N . MET A 1 91 ? 8.787 1.514 7.106 1.00 95.19 91 MET A N 1
ATOM 703 C CA . MET A 1 91 ? 8.485 0.560 8.180 1.00 95.19 91 MET A CA 1
ATOM 704 C C . MET A 1 91 ? 9.186 0.947 9.489 1.00 95.19 91 MET A C 1
ATOM 706 O O . MET A 1 91 ? 8.547 1.023 10.537 1.00 95.19 91 MET A O 1
ATOM 710 N N . ARG A 1 92 ? 10.489 1.268 9.434 1.00 95.81 92 ARG A N 1
ATOM 711 C CA . ARG A 1 92 ? 11.249 1.725 10.611 1.00 95.81 92 ARG A CA 1
ATOM 712 C C . ARG A 1 92 ? 10.705 3.033 11.183 1.00 95.81 92 ARG A C 1
ATOM 714 O O . ARG A 1 92 ? 10.542 3.139 12.396 1.00 95.81 92 ARG A O 1
ATOM 721 N N . LYS A 1 93 ? 10.385 4.005 10.322 1.00 94.81 93 LYS A N 1
ATOM 722 C CA . LYS A 1 93 ? 9.771 5.276 10.732 1.00 94.81 93 LYS A CA 1
ATOM 723 C C . LYS A 1 93 ? 8.453 5.034 11.470 1.00 94.81 93 LYS A C 1
ATOM 725 O O . LYS A 1 93 ? 8.246 5.592 12.542 1.00 94.81 93 LYS A O 1
ATOM 730 N N . TYR A 1 94 ? 7.578 4.190 10.935 1.00 93.81 94 TYR A N 1
ATOM 731 C CA . TYR A 1 94 ? 6.267 3.935 11.535 1.00 93.81 94 TYR A CA 1
ATOM 732 C C . TYR A 1 94 ? 6.378 3.232 12.889 1.00 93.81 94 TYR A C 1
ATOM 734 O O . TYR A 1 94 ? 5.697 3.628 13.829 1.00 93.81 94 TYR A O 1
ATOM 742 N N . LEU A 1 95 ? 7.293 2.267 13.023 1.00 92.25 95 LEU A N 1
ATOM 743 C CA . LEU A 1 95 ? 7.579 1.630 14.312 1.00 92.25 95 LEU A CA 1
ATOM 744 C C . LEU A 1 95 ? 8.107 2.629 15.350 1.00 92.25 95 LEU A C 1
ATOM 746 O O . LEU A 1 95 ? 7.724 2.553 16.511 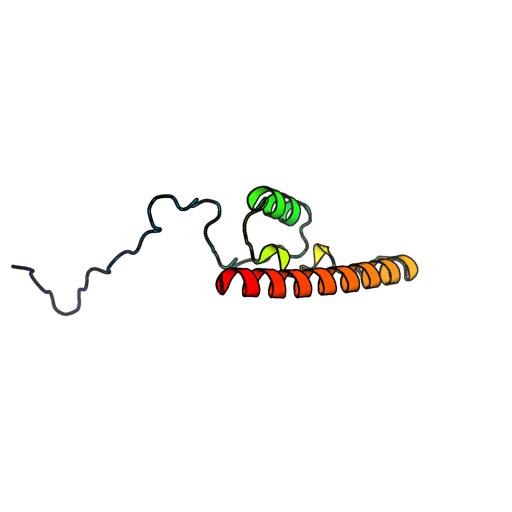1.00 92.25 95 LEU A O 1
ATOM 750 N N . SER A 1 96 ? 8.947 3.590 14.949 1.00 93.38 96 SER A N 1
ATOM 751 C CA . SER A 1 96 ? 9.423 4.622 15.883 1.00 93.38 96 SER A CA 1
ATOM 752 C C . SER A 1 96 ? 8.319 5.569 16.359 1.00 93.38 96 SER A C 1
ATOM 754 O O . SER A 1 96 ? 8.375 6.018 17.497 1.00 93.38 96 SER A O 1
ATOM 756 N N . LEU A 1 97 ? 7.303 5.830 15.526 1.00 88.06 97 LEU A N 1
ATOM 757 C CA . LEU A 1 97 ? 6.161 6.680 15.878 1.00 88.06 97 LEU A CA 1
ATOM 758 C C . LEU A 1 97 ? 5.178 5.993 16.833 1.00 88.06 97 LEU A C 1
ATOM 760 O O . LEU A 1 97 ? 4.489 6.674 17.580 1.00 88.06 97 LEU A O 1
ATOM 764 N N . SER A 1 98 ? 5.081 4.659 16.812 1.00 73.44 98 SER A N 1
ATOM 765 C CA . SER A 1 98 ? 4.178 3.933 17.718 1.00 73.44 98 SER A CA 1
ATOM 766 C C . SER A 1 98 ? 4.758 3.734 19.122 1.00 73.44 98 SER A C 1
AT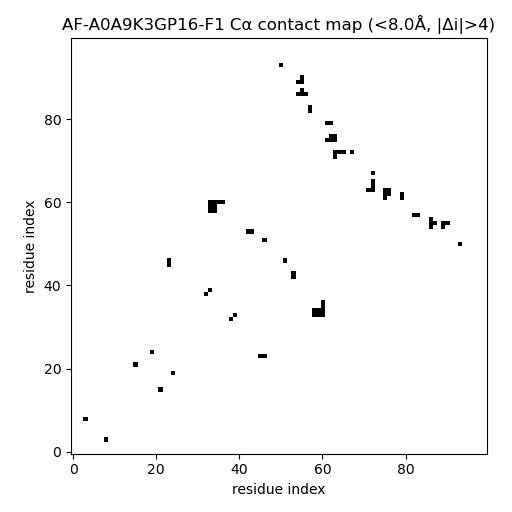OM 768 O O . SER A 1 98 ? 4.071 3.201 19.990 1.00 73.44 98 SER A O 1
ATOM 770 N N . LEU A 1 99 ? 6.037 4.065 19.320 1.00 60.69 99 LEU A N 1
ATOM 771 C CA . LEU A 1 99 ? 6.773 3.904 20.579 1.00 60.69 99 LEU A CA 1
ATOM 772 C C . LEU A 1 99 ? 7.006 5.239 21.311 1.00 60.69 99 LEU A C 1
ATOM 774 O O . LEU A 1 99 ? 7.642 5.243 22.365 1.00 60.69 99 LEU A O 1
ATOM 778 N N . SER A 1 100 ? 6.510 6.345 20.756 1.00 51.56 100 SER A N 1
ATOM 779 C CA . SER A 1 100 ? 6.572 7.711 21.294 1.00 51.56 100 SER A CA 1
ATOM 780 C C . SER A 1 100 ? 5.193 8.196 21.710 1.00 51.56 100 SER A C 1
ATOM 782 O O . SER A 1 100 ? 5.090 8.794 22.800 1.00 51.56 100 SER A O 1
#

Secondary structure (DSSP, 8-state):
-----TT----------TT--GGG-----SS--TT-HHHHHHHHHHHTTS--GGGG---GGGSPPTTS-HHHHHHHHHHHHHHHHHHHHHHHHHHHHTT-

pLDDT: mean 88.09, std 9.6, range [45.72, 98.19]

Mean predicted aligned error: 7.46 Å

Sequence (100 aa):
MSVQVPGLAIPKILLPSSGVELDKWAVVACDQYTSEPEYWARVEETVGDNLSTLRMILPEVHLPKKDQSEAEQEQARDGVKERITAINSTMRKYLSLSLS